Protein AF-A0A959C2B4-F1 (afdb_monomer_lite)

Structure (mmCIF, N/CA/C/O backbone):
data_AF-A0A959C2B4-F1
#
_entry.id   AF-A0A959C2B4-F1
#
loop_
_atom_site.group_PDB
_atom_site.id
_atom_site.type_symbol
_atom_site.label_atom_id
_atom_site.label_alt_id
_atom_site.label_comp_id
_atom_site.label_asym_id
_atom_site.label_entity_id
_atom_site.label_seq_id
_atom_site.pdbx_PDB_ins_code
_atom_site.Cartn_x
_atom_site.Cartn_y
_atom_site.Cartn_z
_atom_site.occupancy
_atom_site.B_iso_or_equiv
_atom_site.auth_seq_id
_atom_site.auth_comp_id
_atom_site.auth_asym_id
_atom_site.auth_atom_id
_atom_site.pdbx_PDB_model_num
ATOM 1 N N . MET A 1 1 ? 24.273 10.908 -7.083 1.00 64.25 1 MET A N 1
ATOM 2 C CA . MET A 1 1 ? 23.594 11.925 -6.246 1.00 64.25 1 MET A CA 1
ATOM 3 C C . MET A 1 1 ? 22.078 11.720 -6.197 1.00 64.25 1 MET A C 1
ATOM 5 O O . MET A 1 1 ? 21.562 11.520 -5.111 1.00 64.25 1 MET A O 1
ATOM 9 N N . ILE A 1 2 ? 21.370 11.665 -7.335 1.00 68.25 2 ILE A N 1
ATOM 10 C CA . ILE A 1 2 ? 19.898 11.487 -7.377 1.00 68.25 2 ILE A CA 1
ATOM 11 C C . ILE A 1 2 ? 19.431 10.158 -6.750 1.00 68.25 2 ILE A C 1
ATOM 13 O O . ILE A 1 2 ? 18.507 10.156 -5.949 1.00 68.25 2 ILE A O 1
ATOM 17 N N . ALA A 1 3 ? 20.100 9.035 -7.034 1.00 60.31 3 ALA A N 1
ATOM 18 C CA . ALA A 1 3 ? 19.747 7.741 -6.433 1.00 60.31 3 ALA A CA 1
ATOM 19 C C . ALA A 1 3 ? 19.866 7.734 -4.896 1.00 60.31 3 ALA A C 1
ATOM 21 O O . ALA A 1 3 ? 19.010 7.184 -4.213 1.00 60.31 3 ALA A O 1
ATOM 22 N N . LEU A 1 4 ? 20.890 8.402 -4.353 1.00 69.88 4 LEU A N 1
ATOM 23 C CA . LEU A 1 4 ? 21.065 8.556 -2.908 1.00 69.88 4 LEU A CA 1
ATOM 24 C C . LEU A 1 4 ? 19.932 9.403 -2.314 1.00 69.88 4 LEU A C 1
ATOM 26 O O . LEU A 1 4 ? 19.379 9.033 -1.291 1.00 69.88 4 LEU A O 1
ATOM 30 N N . LEU A 1 5 ? 19.535 10.485 -2.992 1.00 74.06 5 LEU A N 1
ATOM 31 C CA . LEU A 1 5 ? 18.407 11.325 -2.583 1.00 74.06 5 LEU A CA 1
ATOM 32 C C . LEU A 1 5 ? 17.096 10.526 -2.522 1.00 74.06 5 LEU A C 1
ATOM 34 O O . LEU A 1 5 ? 16.366 10.638 -1.545 1.00 74.06 5 LEU A O 1
ATOM 38 N N . LEU A 1 6 ? 16.816 9.698 -3.535 1.00 68.25 6 LEU A N 1
ATOM 39 C CA . LEU A 1 6 ? 15.606 8.871 -3.586 1.00 68.25 6 LEU A CA 1
ATOM 40 C C . LEU A 1 6 ? 15.586 7.810 -2.484 1.00 68.25 6 LEU A C 1
ATOM 42 O O . LEU A 1 6 ? 14.554 7.620 -1.848 1.00 68.25 6 LEU A O 1
ATOM 46 N N . ILE A 1 7 ? 16.722 7.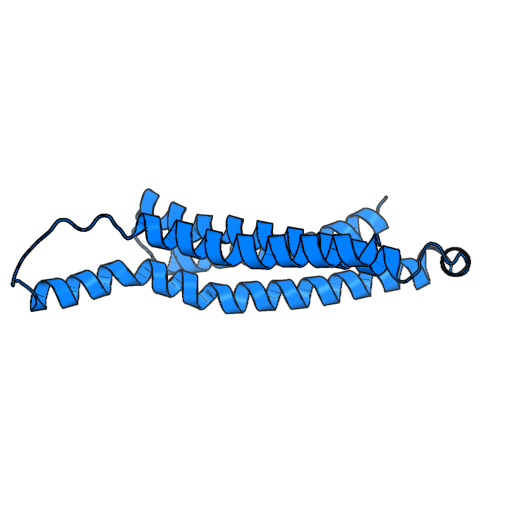159 -2.224 1.00 70.88 7 ILE A N 1
ATOM 47 C CA . ILE A 1 7 ? 16.860 6.198 -1.123 1.00 70.88 7 ILE A CA 1
ATOM 48 C C . ILE A 1 7 ? 16.656 6.902 0.220 1.00 70.88 7 ILE A C 1
ATOM 50 O O . ILE A 1 7 ? 15.891 6.418 1.045 1.00 70.88 7 ILE A O 1
ATOM 54 N N . THR A 1 8 ? 17.267 8.068 0.430 1.00 71.25 8 THR A N 1
ATOM 55 C CA . THR A 1 8 ? 17.088 8.851 1.658 1.00 71.25 8 THR A CA 1
ATOM 56 C C . THR A 1 8 ? 15.640 9.302 1.836 1.00 71.25 8 THR A C 1
ATOM 58 O O . THR A 1 8 ? 15.114 9.215 2.941 1.00 71.25 8 THR A O 1
ATOM 61 N N . LEU A 1 9 ? 14.968 9.728 0.763 1.00 69.88 9 LEU A N 1
ATOM 62 C CA . LEU A 1 9 ? 13.561 10.126 0.801 1.00 69.88 9 LEU A CA 1
ATOM 63 C C . LEU A 1 9 ? 12.659 8.928 1.122 1.00 69.88 9 LEU A C 1
ATOM 65 O O . LEU A 1 9 ? 11.799 9.022 1.988 1.00 69.88 9 LEU A O 1
ATOM 69 N N . ALA A 1 10 ? 12.898 7.786 0.478 1.00 69.12 10 ALA A N 1
ATOM 70 C CA . ALA A 1 10 ? 12.185 6.544 0.743 1.00 69.12 10 ALA A CA 1
ATOM 71 C C . ALA A 1 10 ? 12.394 6.058 2.184 1.00 69.12 10 ALA A C 1
ATOM 73 O O . ALA A 1 10 ? 11.437 5.663 2.843 1.00 69.12 10 ALA A O 1
ATOM 74 N N . LEU A 1 11 ? 13.621 6.136 2.703 1.00 69.25 11 LEU A N 1
ATOM 75 C CA . LEU A 1 11 ? 13.936 5.800 4.090 1.00 69.25 11 LEU A CA 1
ATOM 76 C C . LEU A 1 11 ? 13.298 6.782 5.074 1.00 69.25 11 LEU A C 1
ATOM 78 O O . LEU A 1 11 ? 12.778 6.335 6.085 1.00 69.25 11 LEU A O 1
ATOM 82 N N . LEU A 1 12 ? 13.265 8.085 4.780 1.00 68.44 12 LEU A N 1
ATOM 83 C CA . LEU A 1 12 ? 12.555 9.085 5.589 1.00 68.44 12 LEU A CA 1
ATOM 84 C C . LEU A 1 12 ? 11.047 8.842 5.606 1.00 68.44 12 LEU A C 1
ATOM 86 O O . LEU A 1 12 ? 10.410 8.965 6.645 1.00 68.44 12 LEU A O 1
ATOM 90 N N . VAL A 1 13 ? 10.479 8.469 4.464 1.00 67.19 13 VAL A N 1
ATOM 91 C CA . VAL A 1 13 ? 9.061 8.130 4.324 1.00 67.19 13 VAL A CA 1
ATOM 92 C C . VAL A 1 13 ? 8.750 6.849 5.099 1.00 67.19 13 VAL A C 1
ATOM 94 O O . VAL A 1 13 ? 7.806 6.827 5.878 1.00 67.19 13 VAL A O 1
ATOM 97 N N . LEU A 1 14 ? 9.571 5.804 4.979 1.00 66.69 14 LEU A N 1
ATOM 98 C CA . LEU A 1 14 ? 9.392 4.551 5.718 1.00 66.69 14 LEU A CA 1
ATOM 99 C C . LEU A 1 14 ? 9.607 4.722 7.230 1.00 66.69 14 LEU A C 1
ATOM 101 O O . LEU A 1 14 ? 8.792 4.254 8.026 1.00 66.69 14 LEU A O 1
ATOM 105 N N . ALA A 1 15 ? 10.670 5.422 7.626 1.00 65.19 15 ALA A N 1
ATOM 106 C CA . ALA A 1 15 ? 11.003 5.707 9.019 1.00 65.19 15 ALA A CA 1
ATOM 107 C C . ALA A 1 15 ? 10.101 6.780 9.640 1.00 65.19 15 ALA A C 1
ATOM 109 O O . 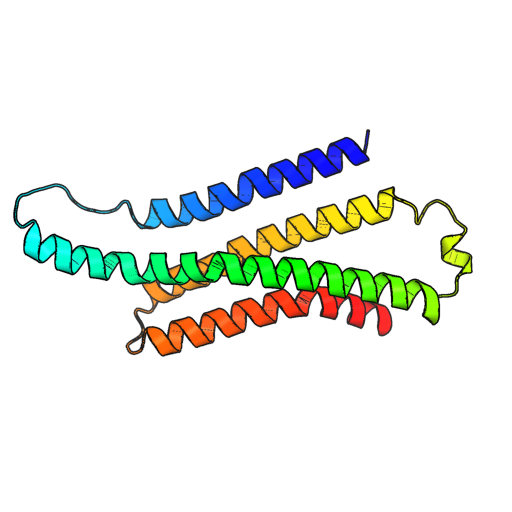ALA A 1 15 ? 10.029 6.871 10.856 1.00 65.19 15 ALA A O 1
ATOM 110 N N . GLY A 1 16 ? 9.413 7.591 8.839 1.00 64.75 16 GLY A N 1
ATOM 111 C CA . GLY A 1 16 ? 8.461 8.590 9.314 1.00 64.75 16 GLY A CA 1
ATOM 112 C C . GLY A 1 16 ? 7.049 8.030 9.413 1.00 64.75 16 GLY A C 1
ATOM 113 O O . GLY A 1 16 ? 6.394 8.192 10.435 1.00 64.75 16 GLY A O 1
ATOM 114 N N . ILE A 1 17 ? 6.579 7.324 8.383 1.00 67.19 17 ILE A N 1
ATOM 115 C CA . ILE A 1 17 ? 5.176 6.910 8.280 1.00 67.19 17 ILE A CA 1
ATOM 116 C C . ILE A 1 17 ? 4.843 5.763 9.227 1.00 67.19 17 ILE A C 1
ATOM 118 O O . ILE A 1 17 ? 3.780 5.799 9.844 1.00 67.19 17 ILE A O 1
ATOM 122 N N . LEU A 1 18 ? 5.720 4.765 9.388 1.00 64.50 18 LEU A N 1
ATOM 123 C CA . LEU A 1 18 ? 5.435 3.666 10.315 1.00 64.50 18 LEU A CA 1
ATOM 124 C C . LEU A 1 18 ? 5.340 4.185 11.763 1.00 64.50 18 LEU A C 1
ATOM 126 O O . LEU A 1 18 ? 4.299 3.971 12.390 1.00 64.50 18 LEU A O 1
ATOM 130 N N . PRO A 1 19 ? 6.329 4.944 12.279 1.00 69.94 19 PRO A N 1
ATOM 131 C CA . PRO A 1 19 ? 6.261 5.499 13.628 1.00 69.94 19 PRO A CA 1
ATOM 132 C C . PRO A 1 19 ? 5.165 6.543 13.788 1.00 69.94 19 PRO A C 1
ATOM 134 O O . PRO A 1 19 ? 4.528 6.561 14.832 1.00 69.94 19 PRO A O 1
ATOM 137 N N . LEU A 1 20 ? 4.883 7.362 12.767 1.00 72.25 20 LEU A N 1
ATOM 138 C CA . LEU A 1 20 ? 3.765 8.307 12.797 1.00 72.25 20 LEU A CA 1
ATOM 139 C C . LEU A 1 20 ? 2.423 7.577 12.865 1.00 72.25 20 LEU A C 1
ATOM 141 O O . LEU A 1 20 ? 1.550 7.977 13.626 1.00 72.25 20 LEU A O 1
ATOM 145 N N . SER A 1 21 ? 2.259 6.489 12.108 1.00 69.81 21 SER A N 1
ATOM 146 C CA . SER A 1 21 ? 1.044 5.679 12.154 1.00 69.81 21 SER A CA 1
ATOM 147 C C . SER A 1 21 ? 0.846 5.079 13.546 1.00 69.81 21 SER A C 1
ATOM 149 O O . SER A 1 21 ? -0.237 5.203 14.101 1.00 69.81 21 SER A O 1
ATOM 151 N N . ILE A 1 22 ? 1.905 4.537 14.153 1.00 70.94 22 ILE A N 1
ATOM 152 C CA . ILE A 1 22 ? 1.874 3.979 15.510 1.00 70.94 22 ILE A CA 1
ATOM 153 C C . ILE A 1 22 ? 1.633 5.084 16.546 1.00 70.94 22 ILE A C 1
ATOM 155 O O . ILE A 1 22 ? 0.825 4.913 17.454 1.00 70.94 22 ILE A O 1
ATOM 159 N N . TYR A 1 23 ? 2.284 6.238 16.395 1.00 78.50 23 TYR A N 1
ATOM 160 C CA . TYR A 1 23 ? 2.117 7.396 17.268 1.00 78.50 23 TYR A CA 1
ATOM 161 C C . TYR A 1 23 ? 0.681 7.923 17.246 1.00 78.50 23 TYR A C 1
ATOM 163 O O . TYR A 1 23 ? 0.116 8.161 18.307 1.00 78.50 23 TYR A O 1
ATOM 171 N N . LEU A 1 24 ? 0.072 8.057 16.063 1.00 71.69 24 LEU A N 1
ATOM 172 C CA . LEU A 1 24 ? -1.323 8.484 15.918 1.00 71.69 24 LEU A CA 1
ATOM 173 C C . LEU A 1 24 ? -2.295 7.499 16.571 1.00 71.69 24 LEU A C 1
ATOM 175 O O . LEU A 1 24 ? -3.289 7.915 17.153 1.00 71.69 24 LEU A O 1
ATOM 179 N N . LEU A 1 25 ? -2.015 6.198 16.505 1.00 70.75 25 LEU A N 1
ATOM 180 C CA . LEU A 1 25 ? -2.847 5.198 17.174 1.00 70.75 25 LEU A CA 1
ATOM 181 C C . LEU A 1 25 ? -2.684 5.278 18.695 1.00 70.75 25 LEU A C 1
ATOM 183 O O . LEU A 1 25 ? -3.670 5.257 19.427 1.00 70.75 25 LEU A O 1
ATOM 187 N N . ARG A 1 26 ? -1.446 5.437 19.170 1.00 73.50 26 ARG A N 1
ATOM 188 C CA . ARG A 1 26 ? -1.134 5.517 20.599 1.00 73.50 26 ARG A CA 1
ATOM 189 C C . ARG A 1 26 ? -1.634 6.812 21.239 1.00 73.50 26 ARG A C 1
ATOM 191 O O . ARG A 1 26 ? -2.068 6.797 22.386 1.00 73.50 26 ARG A O 1
ATOM 198 N N . SER A 1 27 ? -1.623 7.926 20.510 1.00 75.25 27 SER A N 1
ATOM 199 C CA . SER A 1 27 ? -2.167 9.198 20.999 1.00 75.25 27 SER A CA 1
ATOM 200 C C . SER A 1 27 ? -3.688 9.156 21.168 1.00 75.25 27 SER A C 1
ATOM 202 O O . SER A 1 27 ? -4.217 9.847 22.036 1.00 75.25 27 SER A O 1
ATOM 204 N N . MET A 1 28 ? -4.388 8.304 20.412 1.00 67.75 28 MET A N 1
ATOM 205 C CA . MET A 1 28 ? -5.815 8.047 20.622 1.00 67.75 28 MET A CA 1
ATOM 206 C C . MET A 1 28 ? -6.101 7.203 21.876 1.00 67.75 28 MET A C 1
ATOM 208 O O . MET A 1 28 ? -7.201 7.302 22.409 1.00 67.75 28 MET A O 1
ATOM 212 N N . GLN A 1 29 ? -5.133 6.423 22.376 1.00 69.12 29 GLN A N 1
ATOM 213 C CA . GLN A 1 29 ? -5.282 5.624 23.604 1.00 69.12 29 GLN A CA 1
ATOM 214 C C . GLN A 1 29 ? -5.024 6.428 24.893 1.00 69.12 29 GLN A C 1
ATOM 216 O O . GLN A 1 29 ? -5.562 6.095 25.940 1.00 69.12 29 GLN A O 1
ATOM 221 N N . GLY A 1 30 ? -4.229 7.502 24.840 1.00 56.12 30 GLY A N 1
ATOM 222 C CA . GLY A 1 30 ? -3.724 8.226 26.020 1.00 56.12 30 GLY A CA 1
ATOM 223 C C . GLY A 1 30 ? -4.717 9.109 26.796 1.00 56.12 30 GLY A C 1
ATOM 224 O O . GLY A 1 30 ? -4.284 10.070 27.426 1.00 56.12 30 GLY A O 1
ATOM 225 N N . ARG A 1 31 ? -6.026 8.840 26.757 1.00 54.97 31 ARG A N 1
ATOM 226 C CA . ARG A 1 31 ? -7.026 9.516 27.607 1.00 54.97 31 ARG A CA 1
ATOM 227 C C . ARG A 1 31 ? -7.593 8.545 28.645 1.00 54.97 31 ARG A C 1
ATOM 229 O O . ARG A 1 31 ? -8.781 8.246 28.609 1.00 54.97 31 ARG A O 1
ATOM 236 N N . GLU A 1 32 ? -6.769 8.074 29.573 1.00 51.62 32 GLU A N 1
ATOM 237 C CA . GLU A 1 32 ? -7.267 7.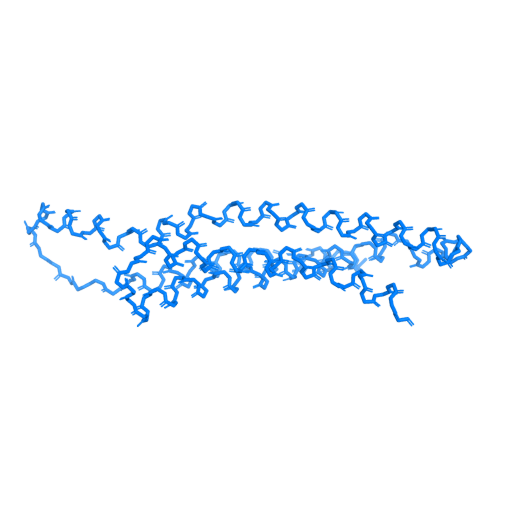413 30.787 1.00 51.62 32 GLU A CA 1
ATOM 238 C C . GLU A 1 32 ? -7.125 8.370 31.984 1.00 51.62 32 GLU A C 1
ATOM 240 O O . GLU A 1 32 ? -6.035 8.907 32.203 1.00 51.62 32 GLU A O 1
ATOM 245 N N . PRO A 1 33 ? -8.212 8.671 32.721 1.00 47.59 33 PRO A N 1
ATOM 246 C CA . PRO A 1 33 ? -8.140 9.464 33.942 1.00 47.59 33 PRO A CA 1
ATOM 247 C C . PRO A 1 33 ? -7.489 8.663 35.085 1.00 47.59 33 PRO A C 1
ATOM 249 O O . PRO A 1 33 ? -7.600 7.448 35.169 1.00 47.59 33 PRO A O 1
ATOM 252 N N . GLU A 1 34 ? -6.789 9.380 35.960 1.00 58.94 34 GLU A N 1
ATOM 253 C CA . GLU A 1 34 ? -5.988 8.880 37.085 1.00 58.94 34 GLU A CA 1
ATOM 254 C C . GLU A 1 34 ? -6.796 8.112 38.173 1.00 58.94 34 GLU A C 1
ATOM 256 O O . GLU A 1 34 ? -7.823 8.622 38.626 1.00 58.94 34 GLU A O 1
ATOM 261 N N . ARG A 1 35 ? -6.194 7.026 38.718 1.00 53.31 35 ARG A N 1
ATOM 262 C CA . ARG A 1 35 ? -6.449 6.317 40.019 1.00 53.31 35 ARG A CA 1
ATOM 263 C C . ARG A 1 35 ? -7.550 5.219 40.047 1.00 53.31 35 ARG A C 1
ATOM 265 O O . ARG A 1 35 ? -8.351 5.164 39.132 1.00 53.31 35 ARG A O 1
ATOM 272 N N . PRO A 1 36 ? -7.787 4.530 41.195 1.00 56.25 36 PRO A N 1
ATOM 273 C CA . PRO A 1 36 ? -6.935 3.627 41.998 1.00 56.25 36 PRO A CA 1
ATOM 274 C C . PRO A 1 36 ? -7.626 2.259 42.303 1.00 56.25 36 PRO A C 1
ATOM 276 O O . PRO A 1 36 ? -8.845 2.193 42.397 1.00 56.25 36 PRO A O 1
ATOM 279 N N . GLU A 1 37 ? -6.847 1.196 42.560 1.00 55.12 37 GLU A N 1
ATOM 280 C CA . GLU A 1 37 ? -7.177 -0.086 43.256 1.00 55.12 37 GLU A CA 1
ATOM 281 C C . GLU A 1 37 ? -8.445 -0.917 42.903 1.00 55.12 37 GLU A C 1
ATOM 283 O O . GLU A 1 37 ? -8.529 -2.064 43.336 1.00 55.12 37 GLU A O 1
ATOM 288 N N . ALA A 1 38 ? -9.364 -0.475 42.034 1.00 56.72 38 ALA A N 1
ATOM 289 C CA . ALA A 1 38 ? -10.454 -1.285 41.443 1.00 56.72 38 ALA A CA 1
ATOM 290 C C . ALA A 1 38 ? -9.956 -2.282 40.359 1.00 56.72 38 ALA A C 1
ATOM 292 O O . ALA A 1 38 ? -10.652 -2.605 39.390 1.00 56.72 38 ALA A O 1
ATOM 293 N N . LEU A 1 39 ? -8.718 -2.751 40.531 1.00 59.00 39 LEU A N 1
ATOM 294 C CA . LEU A 1 39 ? -7.785 -3.178 39.487 1.00 59.00 39 LEU A CA 1
ATOM 295 C C . LEU A 1 39 ? -8.207 -4.452 38.735 1.00 59.00 39 LEU A C 1
ATOM 297 O O . LEU A 1 39 ? -7.810 -4.634 37.589 1.00 59.00 39 LEU A O 1
ATOM 301 N N . ASP A 1 40 ? -9.034 -5.310 39.330 1.00 58.38 40 ASP A N 1
ATOM 302 C CA . ASP A 1 40 ? -9.364 -6.627 38.761 1.00 58.38 40 ASP A CA 1
ATOM 303 C C . ASP A 1 40 ? -10.595 -6.579 37.835 1.00 58.38 40 ASP A C 1
ATOM 305 O O . ASP A 1 40 ? -10.624 -7.196 36.761 1.00 58.38 40 ASP A O 1
ATOM 309 N N . GLU A 1 41 ? -11.598 -5.770 38.192 1.00 58.44 41 GLU A N 1
ATOM 310 C CA . GLU A 1 41 ? -12.711 -5.451 37.291 1.00 58.44 41 GLU A CA 1
ATOM 311 C C . GLU A 1 41 ? -12.255 -4.510 36.173 1.00 58.44 41 GLU A C 1
ATOM 313 O O . GLU A 1 41 ? -12.672 -4.680 35.024 1.00 58.44 41 GLU A O 1
ATOM 318 N N . GLU A 1 42 ? -11.343 -3.576 36.466 1.00 52.97 42 GLU A N 1
ATOM 319 C CA . GLU A 1 42 ? -10.695 -2.753 35.445 1.00 52.97 42 GLU A CA 1
ATOM 320 C C . GLU A 1 42 ? -9.755 -3.555 34.553 1.00 52.97 42 GLU A C 1
ATOM 322 O O . GLU A 1 42 ? -9.791 -3.326 33.359 1.00 52.97 42 GLU A O 1
ATOM 327 N N . MET A 1 43 ? -8.996 -4.547 35.028 1.00 53.12 43 MET A N 1
ATOM 328 C CA . MET A 1 43 ? -8.190 -5.407 34.145 1.00 53.12 43 MET A CA 1
ATOM 329 C C . MET A 1 43 ? -9.060 -6.175 33.151 1.00 53.12 43 MET A C 1
ATOM 331 O O . MET A 1 43 ? -8.702 -6.315 31.981 1.00 53.12 43 MET A O 1
ATOM 335 N N . THR A 1 44 ? -10.229 -6.642 33.590 1.00 56.47 44 THR A N 1
ATOM 336 C CA . THR A 1 44 ? -11.183 -7.339 32.718 1.00 56.47 44 THR A CA 1
ATOM 337 C C . THR A 1 44 ? -11.830 -6.369 31.716 1.00 56.47 44 THR A C 1
ATOM 339 O O . THR A 1 44 ? -12.053 -6.729 30.559 1.00 56.47 44 THR A O 1
ATOM 342 N N . ARG A 1 45 ? -12.054 -5.109 32.115 1.00 50.81 45 ARG A N 1
ATOM 343 C CA . ARG A 1 45 ? -12.626 -4.038 31.279 1.00 50.81 45 ARG A CA 1
ATOM 344 C C . ARG A 1 45 ? -11.590 -3.378 30.346 1.00 50.81 45 ARG A C 1
ATOM 346 O O . ARG A 1 45 ? -11.914 -3.069 29.207 1.00 50.81 45 ARG A O 1
ATOM 353 N N . ALA A 1 46 ? -10.335 -3.259 30.767 1.00 48.19 46 ALA A N 1
ATOM 354 C CA . ALA A 1 46 ? -9.189 -2.740 30.018 1.00 48.19 46 ALA A CA 1
ATOM 355 C C . ALA A 1 46 ? -8.685 -3.749 28.975 1.00 48.19 46 ALA A C 1
ATOM 357 O O . ALA A 1 46 ? -8.216 -3.398 27.893 1.00 48.19 46 ALA A O 1
ATOM 358 N N . LYS A 1 47 ? -8.852 -5.046 29.253 1.00 48.59 47 LYS A N 1
ATOM 359 C CA . LYS A 1 47 ? -8.685 -6.094 28.241 1.00 48.59 47 LYS A CA 1
ATOM 360 C C . LYS A 1 47 ? -9.736 -5.979 27.129 1.00 48.59 47 LYS A C 1
ATOM 362 O O . LYS A 1 47 ? -9.431 -6.283 25.982 1.00 48.59 47 LYS A O 1
ATOM 367 N N . ALA A 1 48 ? -10.936 -5.480 27.441 1.00 50.88 48 ALA A N 1
ATOM 368 C CA . ALA A 1 48 ? -11.968 -5.194 26.444 1.00 50.88 48 ALA A CA 1
ATOM 369 C C . ALA A 1 48 ? -11.718 -3.881 25.667 1.00 50.88 48 ALA A C 1
ATOM 371 O O . ALA A 1 48 ? -12.086 -3.797 24.498 1.00 50.88 48 ALA A O 1
ATOM 372 N N . THR A 1 49 ? -11.050 -2.876 26.251 1.00 53.34 49 THR A N 1
ATOM 373 C CA . THR A 1 49 ? -10.693 -1.625 25.544 1.00 53.34 49 THR A CA 1
ATOM 374 C C . THR A 1 49 ? -9.472 -1.760 24.625 1.00 53.34 49 THR A C 1
ATOM 376 O O . THR A 1 49 ? -9.346 -0.987 23.676 1.00 53.34 49 THR A O 1
ATOM 379 N N . ASN A 1 50 ? -8.610 -2.765 24.830 1.00 56.88 50 ASN A N 1
ATOM 380 C CA . ASN A 1 50 ? -7.479 -3.067 23.937 1.00 56.88 50 ASN A CA 1
ATOM 381 C C . ASN A 1 50 ? -7.844 -3.923 22.708 1.00 56.88 50 ASN A C 1
ATOM 383 O O . ASN A 1 50 ? -7.068 -3.992 21.754 1.00 56.88 50 ASN A O 1
ATOM 387 N N . GLU A 1 51 ? -9.044 -4.503 22.670 1.00 72.75 51 GLU A N 1
ATOM 388 C CA . GLU A 1 51 ? -9.478 -5.413 21.604 1.00 72.75 51 GLU A CA 1
ATOM 389 C C . GLU A 1 51 ? -9.508 -4.782 20.184 1.00 72.75 51 GLU A C 1
ATOM 391 O O . GLU A 1 51 ? -9.053 -5.430 19.235 1.00 72.75 51 GLU A O 1
ATOM 396 N N . PRO A 1 52 ? -9.962 -3.522 19.982 1.00 80.00 52 PRO A N 1
ATOM 397 C CA . PRO A 1 52 ? -9.964 -2.895 18.656 1.00 80.00 52 PRO A CA 1
ATOM 398 C C . PRO A 1 52 ? -8.556 -2.656 18.112 1.00 80.00 52 PRO A C 1
ATOM 400 O O . PRO A 1 52 ? -8.252 -2.997 16.967 1.00 80.00 52 PRO A O 1
ATOM 403 N N . PHE A 1 53 ? -7.681 -2.072 18.933 1.00 82.75 53 PHE A N 1
ATOM 404 C CA . PHE A 1 53 ? -6.318 -1.750 18.525 1.00 82.75 53 PHE A CA 1
ATOM 405 C C . PHE A 1 53 ? -5.533 -3.020 18.188 1.00 82.75 53 PHE A C 1
ATOM 407 O O . PHE A 1 53 ? -4.921 -3.089 17.122 1.00 82.75 53 PHE A O 1
ATOM 414 N N . GLU A 1 54 ? -5.604 -4.039 19.048 1.00 85.00 54 GLU A N 1
ATOM 415 C CA . GLU A 1 54 ? -4.928 -5.320 18.834 1.00 85.00 54 GLU A CA 1
ATOM 416 C C . GLU A 1 54 ? -5.381 -5.997 17.537 1.00 85.00 54 GLU A C 1
ATOM 418 O O . GLU A 1 54 ? -4.547 -6.503 16.782 1.00 85.00 54 GLU A O 1
ATOM 423 N N . TRP A 1 55 ? -6.682 -5.952 17.229 1.00 89.50 55 TRP A N 1
ATOM 424 C CA . TRP A 1 55 ? -7.214 -6.534 15.999 1.00 89.50 55 TRP A CA 1
ATOM 425 C C . TRP A 1 55 ? -6.667 -5.836 14.748 1.00 89.50 55 TRP A C 1
ATOM 427 O O . TRP A 1 55 ? -6.139 -6.489 13.839 1.00 89.50 55 TRP A O 1
ATOM 437 N N . TRP A 1 56 ? -6.746 -4.501 14.700 1.00 89.75 56 TRP A N 1
ATOM 438 C CA . TRP A 1 56 ? -6.245 -3.735 13.557 1.00 89.75 56 TRP A CA 1
ATOM 439 C C . TRP A 1 56 ? -4.725 -3.859 13.420 1.00 89.75 56 TRP A C 1
ATOM 441 O O . TRP A 1 56 ? -4.224 -3.980 12.298 1.00 89.75 56 TRP A O 1
ATOM 451 N N . GLU A 1 57 ? -3.984 -3.900 14.525 1.00 87.50 57 GLU A N 1
ATOM 452 C CA . GLU A 1 57 ? -2.531 -4.055 14.503 1.00 87.50 57 GLU A CA 1
ATOM 453 C C . GLU A 1 57 ? -2.101 -5.450 14.028 1.00 87.50 57 GLU A C 1
ATOM 455 O O . GLU A 1 57 ? -1.223 -5.568 13.167 1.00 87.50 57 GLU A O 1
ATOM 460 N N . ALA A 1 58 ? -2.784 -6.510 14.473 1.00 88.75 58 ALA A N 1
ATOM 461 C CA . ALA A 1 58 ? -2.546 -7.868 13.987 1.00 88.75 58 ALA A CA 1
ATOM 462 C C . ALA A 1 58 ? -2.757 -7.981 12.463 1.00 88.75 58 ALA A C 1
ATOM 464 O O . ALA A 1 58 ? -1.977 -8.635 11.759 1.00 88.75 58 ALA A O 1
ATOM 465 N N . GLY A 1 59 ? -3.771 -7.291 11.928 1.00 90.69 59 GLY A N 1
ATOM 466 C CA . GLY A 1 59 ? -4.055 -7.243 10.491 1.00 90.69 59 GLY A CA 1
ATOM 467 C C . GLY A 1 59 ? -3.020 -6.469 9.660 1.00 90.69 59 GLY A C 1
ATOM 468 O O . GLY A 1 59 ? -2.819 -6.792 8.480 1.00 90.69 59 GLY A O 1
ATOM 469 N N . ARG A 1 60 ? -2.309 -5.499 10.257 1.00 91.62 60 ARG A N 1
ATOM 470 C CA . ARG A 1 60 ? -1.376 -4.587 9.564 1.00 91.62 60 ARG A CA 1
ATOM 471 C C . ARG A 1 60 ? -0.222 -5.328 8.896 1.00 91.62 60 ARG A C 1
ATOM 473 O O . ARG A 1 60 ? 0.153 -5.026 7.763 1.00 91.62 60 ARG A O 1
ATOM 480 N N . ARG A 1 61 ? 0.323 -6.353 9.558 1.00 88.88 61 ARG A N 1
ATOM 481 C CA . ARG A 1 61 ? 1.420 -7.162 9.000 1.00 88.88 61 ARG A CA 1
ATOM 482 C C . ARG A 1 61 ? 0.999 -7.884 7.721 1.00 88.88 61 ARG A C 1
ATOM 484 O O . ARG A 1 61 ? 1.762 -7.919 6.757 1.00 88.88 61 ARG A O 1
ATOM 491 N N . ASN A 1 62 ? -0.204 -8.456 7.706 1.00 93.19 62 ASN A N 1
ATOM 492 C CA . ASN A 1 62 ? -0.737 -9.148 6.532 1.00 93.19 62 ASN A CA 1
ATOM 493 C C . ASN A 1 62 ? -1.100 -8.160 5.419 1.00 93.19 62 ASN A C 1
ATOM 495 O O . ASN A 1 62 ? -0.793 -8.421 4.259 1.00 93.19 62 ASN A O 1
ATOM 499 N N . PHE A 1 63 ? -1.644 -6.996 5.780 1.00 94.06 63 PHE A N 1
ATOM 500 C CA . PHE A 1 63 ? -1.915 -5.906 4.843 1.00 94.06 63 PHE A CA 1
ATOM 501 C C . PHE A 1 63 ? -0.636 -5.454 4.117 1.00 94.06 63 PHE A C 1
ATOM 503 O O . PHE A 1 63 ? -0.586 -5.436 2.888 1.00 94.06 63 PHE A O 1
ATOM 510 N N . ASN A 1 64 ? 0.448 -5.215 4.862 1.00 92.75 64 ASN A N 1
ATOM 511 C CA . ASN A 1 64 ? 1.736 -4.798 4.299 1.00 92.75 64 ASN A CA 1
ATOM 512 C C . ASN A 1 64 ? 2.412 -5.869 3.446 1.00 92.75 64 ASN A C 1
ATOM 514 O O . ASN A 1 64 ? 3.030 -5.546 2.433 1.00 92.75 64 ASN A O 1
ATOM 518 N N . ARG A 1 65 ? 2.274 -7.146 3.818 1.00 94.12 65 ARG A N 1
ATOM 519 C CA . ARG A 1 65 ? 2.722 -8.264 2.976 1.00 94.12 65 ARG A CA 1
ATOM 520 C C . ARG A 1 65 ? 1.956 -8.317 1.660 1.00 94.12 65 ARG A C 1
ATOM 522 O O . ARG A 1 65 ? 2.580 -8.471 0.617 1.00 94.12 65 ARG A O 1
ATOM 529 N N . GLY A 1 66 ? 0.632 -8.166 1.710 1.00 96.19 66 GLY A N 1
ATOM 530 C CA . GLY A 1 66 ? -0.212 -8.120 0.517 1.00 96.19 66 GLY A CA 1
ATOM 531 C C . GLY A 1 66 ? 0.188 -6.982 -0.416 1.00 96.19 66 GLY A C 1
ATOM 532 O O . GLY A 1 66 ? 0.381 -7.217 -1.604 1.00 96.19 66 GLY A O 1
ATOM 533 N N . LEU A 1 67 ? 0.419 -5.785 0.131 1.00 95.00 67 LEU A N 1
ATOM 534 C CA . LEU A 1 67 ? 0.951 -4.654 -0.628 1.00 95.00 67 LEU A CA 1
ATOM 535 C C . LEU A 1 67 ? 2.306 -4.978 -1.257 1.00 95.00 67 LEU A C 1
ATOM 537 O O . LEU A 1 67 ? 2.445 -4.873 -2.466 1.00 95.00 67 LEU A O 1
ATOM 541 N N . ALA A 1 68 ? 3.285 -5.451 -0.485 1.00 94.00 68 ALA A N 1
ATOM 542 C CA . ALA A 1 68 ? 4.602 -5.781 -1.032 1.00 94.00 68 ALA A CA 1
ATOM 543 C C . ALA A 1 68 ? 4.517 -6.772 -2.212 1.00 94.00 68 ALA A C 1
ATOM 545 O O . ALA A 1 68 ? 5.140 -6.551 -3.251 1.00 94.00 68 ALA A O 1
ATOM 546 N N . LEU A 1 69 ? 3.697 -7.822 -2.085 1.00 96.75 69 LEU A N 1
ATOM 547 C CA . LEU A 1 69 ? 3.457 -8.786 -3.163 1.00 96.75 69 LEU A CA 1
ATOM 548 C C . LEU A 1 69 ? 2.749 -8.151 -4.368 1.00 96.75 69 LEU A C 1
ATOM 550 O O . LEU A 1 69 ? 3.130 -8.419 -5.506 1.00 96.75 69 LEU A O 1
ATOM 554 N N . ALA A 1 70 ? 1.760 -7.287 -4.132 1.00 96.56 70 ALA A N 1
ATOM 555 C CA . ALA A 1 70 ? 1.058 -6.555 -5.183 1.00 96.56 70 ALA A CA 1
ATOM 556 C C . ALA A 1 70 ? 2.002 -5.630 -5.962 1.00 96.56 70 ALA A C 1
ATOM 558 O O . ALA A 1 70 ? 1.944 -5.590 -7.186 1.00 96.56 70 ALA A O 1
ATOM 559 N N . GLY A 1 71 ? 2.907 -4.930 -5.275 1.00 95.19 71 GLY A N 1
ATOM 560 C CA . GLY A 1 71 ? 3.922 -4.084 -5.901 1.00 95.19 71 GLY A CA 1
ATOM 561 C C . GLY A 1 71 ? 4.868 -4.862 -6.800 1.00 95.19 71 GLY A C 1
ATOM 562 O O . GLY A 1 71 ? 5.099 -4.463 -7.940 1.00 95.19 71 GLY A O 1
ATOM 563 N N . VAL A 1 72 ? 5.368 -6.003 -6.317 1.00 94.50 72 VAL A N 1
ATOM 564 C CA . VAL A 1 72 ? 6.208 -6.902 -7.122 1.00 94.50 72 VAL A CA 1
ATOM 565 C C . VAL A 1 72 ? 5.438 -7.408 -8.343 1.00 94.50 72 VAL A C 1
ATOM 567 O O . VAL A 1 72 ? 5.941 -7.310 -9.461 1.00 94.50 72 VAL A O 1
ATOM 570 N N . GLY A 1 73 ? 4.207 -7.893 -8.154 1.00 96.56 73 GLY A N 1
ATOM 571 C CA . GLY A 1 73 ? 3.373 -8.406 -9.242 1.00 96.56 73 GLY A CA 1
ATOM 572 C C . GLY A 1 73 ? 3.040 -7.345 -10.293 1.00 96.56 73 GLY A C 1
ATOM 573 O O . GLY A 1 73 ? 3.204 -7.583 -11.488 1.00 96.56 73 GLY A O 1
ATOM 574 N N . ALA A 1 74 ? 2.632 -6.150 -9.866 1.00 95.38 74 ALA A N 1
ATOM 575 C CA . ALA A 1 74 ? 2.343 -5.040 -10.767 1.00 95.38 74 ALA A CA 1
ATOM 576 C C . ALA A 1 74 ? 3.603 -4.551 -11.495 1.00 95.38 74 ALA A C 1
ATOM 578 O O . ALA A 1 74 ? 3.544 -4.278 -12.690 1.00 95.38 74 ALA A O 1
ATOM 579 N N . GLY A 1 75 ? 4.752 -4.506 -10.814 1.00 91.69 75 GLY A N 1
ATOM 580 C CA . GLY A 1 75 ? 6.036 -4.193 -11.437 1.00 91.69 75 GLY A CA 1
ATOM 581 C C . GLY A 1 75 ? 6.398 -5.194 -12.536 1.00 91.69 75 GLY A C 1
ATOM 582 O O . GLY A 1 75 ? 6.729 -4.791 -13.649 1.00 91.69 75 GLY A O 1
ATOM 583 N N . MET A 1 76 ? 6.267 -6.497 -12.265 1.00 92.12 76 MET A N 1
ATOM 584 C CA . MET A 1 76 ? 6.492 -7.544 -13.270 1.00 92.12 76 MET A CA 1
ATOM 585 C C . MET A 1 76 ? 5.568 -7.385 -14.481 1.00 92.12 76 MET A C 1
ATOM 587 O O . MET A 1 76 ? 6.036 -7.466 -15.616 1.00 92.12 76 MET A O 1
ATOM 591 N N . LEU A 1 77 ? 4.279 -7.113 -14.256 1.00 92.50 77 LEU A N 1
ATOM 592 C CA . LEU A 1 77 ? 3.329 -6.874 -15.343 1.00 92.50 77 LEU A CA 1
ATOM 593 C C . LEU A 1 77 ? 3.678 -5.623 -16.144 1.00 92.50 77 LEU A C 1
ATOM 595 O O . LEU A 1 77 ? 3.688 -5.686 -17.366 1.00 92.50 77 LEU A O 1
ATOM 599 N N . TYR A 1 78 ? 4.014 -4.515 -15.483 1.00 88.94 78 TYR A N 1
ATOM 600 C CA . TYR A 1 78 ? 4.434 -3.280 -16.143 1.00 88.94 78 TYR A CA 1
ATOM 601 C C . TYR A 1 78 ? 5.619 -3.524 -17.088 1.00 88.94 78 TYR A C 1
ATOM 603 O O . TYR A 1 78 ? 5.560 -3.174 -18.266 1.00 88.94 78 TYR A O 1
ATOM 611 N N . TYR A 1 79 ? 6.673 -4.186 -16.603 1.00 85.50 79 TYR A N 1
ATOM 612 C CA . TYR A 1 79 ? 7.834 -4.508 -17.434 1.00 85.50 79 TYR A CA 1
ATOM 613 C C . TYR A 1 79 ? 7.508 -5.514 -18.541 1.00 85.50 79 TYR A C 1
ATOM 615 O O . TYR A 1 79 ? 8.014 -5.367 -19.652 1.00 85.50 79 TYR A O 1
ATOM 623 N N . GLY A 1 80 ? 6.642 -6.495 -18.272 1.00 87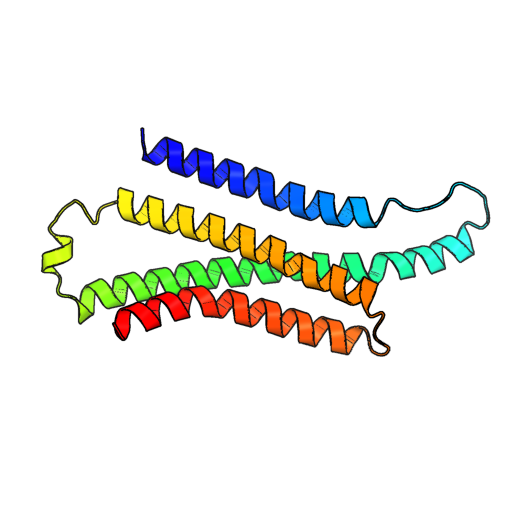.06 80 GLY A N 1
ATOM 624 C CA . GLY A 1 80 ? 6.152 -7.427 -19.286 1.00 87.06 80 GLY A CA 1
ATOM 625 C C . GLY A 1 80 ? 5.401 -6.713 -20.410 1.00 87.06 80 GLY A C 1
ATOM 626 O O . GLY A 1 80 ? 5.702 -6.928 -21.580 1.00 87.06 80 GLY A O 1
ATOM 627 N N . VAL A 1 81 ? 4.482 -5.806 -20.069 1.00 85.56 81 VAL A N 1
ATOM 628 C CA . VAL A 1 81 ? 3.746 -4.982 -21.039 1.00 85.56 81 VAL A CA 1
ATOM 629 C C . VAL A 1 81 ? 4.707 -4.159 -21.888 1.00 85.56 81 VAL A C 1
ATOM 631 O O . VAL A 1 81 ? 4.624 -4.197 -23.114 1.00 85.56 81 VAL A O 1
ATOM 634 N N . LEU A 1 82 ? 5.665 -3.470 -21.266 1.00 80.88 82 LEU A N 1
ATOM 635 C CA . LEU A 1 82 ? 6.660 -2.703 -22.014 1.00 80.88 82 LEU A CA 1
ATOM 636 C C . LEU A 1 82 ? 7.487 -3.585 -22.957 1.00 80.88 82 LEU A C 1
ATOM 638 O O . LEU A 1 82 ? 7.766 -3.179 -24.082 1.00 80.88 82 LEU A O 1
ATOM 642 N N . HIS A 1 83 ? 7.874 -4.782 -22.514 1.00 80.25 83 HIS A N 1
ATOM 643 C CA . HIS A 1 83 ? 8.688 -5.692 -23.313 1.00 80.25 83 HIS A CA 1
ATOM 644 C C . HIS A 1 83 ? 7.926 -6.265 -24.518 1.00 80.25 83 HIS A C 1
ATOM 646 O O . HIS A 1 83 ? 8.458 -6.274 -25.626 1.00 80.25 83 HIS A O 1
ATOM 652 N N . PHE A 1 84 ? 6.691 -6.732 -24.313 1.00 81.56 84 PHE A N 1
ATOM 653 C CA . PHE A 1 84 ? 5.935 -7.465 -25.335 1.00 81.56 84 PHE A CA 1
ATOM 654 C C . PHE A 1 84 ? 5.033 -6.585 -26.206 1.00 81.56 84 PHE A C 1
ATOM 656 O O . PHE A 1 84 ? 4.820 -6.915 -27.369 1.00 81.56 84 PHE A O 1
ATOM 663 N N . VAL A 1 85 ? 4.491 -5.488 -25.667 1.00 76.69 85 VAL A N 1
ATOM 664 C CA . VAL A 1 85 ? 3.477 -4.662 -26.351 1.00 76.69 85 VAL A CA 1
ATOM 665 C C . VAL A 1 85 ? 4.095 -3.410 -26.972 1.00 76.69 85 VAL A C 1
ATOM 667 O O . VAL A 1 85 ? 3.765 -3.054 -28.099 1.00 76.69 85 VAL A O 1
ATOM 670 N N . VAL A 1 86 ? 5.015 -2.749 -26.263 1.00 69.19 86 VAL A N 1
ATOM 671 C CA . VAL A 1 86 ? 5.513 -1.407 -26.635 1.00 69.19 86 VAL A CA 1
ATOM 672 C C . VAL A 1 86 ? 6.761 -1.447 -27.542 1.00 69.19 86 VAL A C 1
ATOM 674 O O . VAL A 1 86 ? 7.201 -0.412 -28.031 1.00 69.19 86 VAL A O 1
ATOM 677 N N . ASN A 1 87 ? 7.251 -2.642 -27.898 1.00 67.88 87 ASN A N 1
ATOM 678 C CA . ASN A 1 87 ? 8.419 -2.898 -28.755 1.00 67.88 87 ASN A CA 1
ATOM 679 C C . ASN A 1 87 ? 9.782 -2.631 -28.065 1.00 67.88 87 ASN A C 1
ATOM 681 O O . ASN A 1 87 ? 10.017 -1.604 -27.428 1.00 67.88 87 ASN A O 1
ATOM 685 N N . ALA A 1 88 ? 10.727 -3.565 -28.228 1.00 56.31 88 ALA A N 1
ATOM 686 C CA . ALA A 1 88 ? 12.003 -3.613 -27.499 1.00 56.31 88 ALA A CA 1
ATOM 687 C C . ALA A 1 88 ? 12.969 -2.444 -27.797 1.00 56.31 88 ALA A C 1
ATOM 689 O O . ALA A 1 88 ? 13.908 -2.207 -27.038 1.00 56.31 88 ALA A O 1
ATOM 690 N N . ASN A 1 89 ? 12.729 -1.676 -28.865 1.00 54.72 89 ASN A N 1
ATOM 691 C CA . ASN A 1 89 ? 13.588 -0.555 -29.264 1.00 54.72 89 ASN A CA 1
ATOM 692 C C . ASN A 1 89 ? 13.518 0.652 -28.307 1.00 54.72 89 ASN A C 1
ATOM 694 O O . ASN A 1 89 ? 14.412 1.491 -28.328 1.00 54.72 89 ASN A O 1
ATOM 698 N N . CYS A 1 90 ? 12.514 0.736 -27.423 1.00 54.47 90 CYS A N 1
ATOM 699 C CA . CYS A 1 90 ? 12.501 1.732 -26.343 1.00 54.47 90 CYS A CA 1
ATOM 700 C C . CYS A 1 90 ? 13.444 1.372 -25.178 1.00 54.47 90 CYS A C 1
ATOM 702 O O . CYS A 1 90 ? 13.850 2.261 -24.432 1.00 54.47 90 CYS A O 1
ATOM 704 N N . PHE A 1 91 ? 13.825 0.096 -25.026 1.00 54.12 91 PHE A N 1
ATOM 705 C CA . PHE A 1 91 ? 14.744 -0.360 -23.974 1.00 54.12 91 PHE A CA 1
ATOM 706 C C . PHE A 1 91 ? 16.224 -0.168 -24.325 1.00 54.12 91 PHE A C 1
ATOM 708 O O . PHE A 1 91 ? 17.058 -0.178 -23.420 1.00 54.12 91 PHE A O 1
ATOM 715 N N . SER A 1 92 ? 16.575 0.008 -25.607 1.00 53.41 92 SER A N 1
ATOM 716 C CA . SER A 1 92 ? 17.973 0.234 -26.007 1.00 53.41 92 SER A CA 1
ATOM 717 C C . SER A 1 92 ? 18.484 1.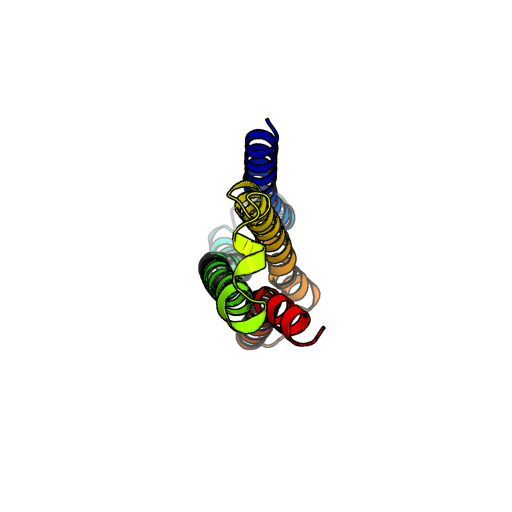621 -25.618 1.00 53.41 92 SER A C 1
ATOM 719 O O . SER A 1 92 ? 19.692 1.855 -25.613 1.00 53.41 92 SER A O 1
ATOM 721 N N . ASP A 1 93 ? 17.579 2.542 -25.288 1.00 55.97 93 ASP A N 1
ATOM 722 C CA . ASP A 1 93 ? 17.925 3.865 -24.801 1.00 55.97 93 ASP A CA 1
ATOM 723 C C . ASP A 1 93 ? 18.158 3.772 -23.284 1.00 55.97 93 ASP A C 1
ATOM 725 O O . ASP A 1 93 ? 17.232 3.597 -22.490 1.00 55.97 93 ASP A O 1
ATOM 729 N N . SER A 1 94 ? 19.420 3.885 -22.864 1.00 51.47 94 SER A N 1
ATOM 730 C CA . SER A 1 94 ? 19.918 3.725 -21.480 1.00 51.47 94 SER A CA 1
ATOM 731 C C . SER A 1 94 ? 19.225 4.600 -20.414 1.00 51.47 94 SER A C 1
ATOM 733 O O . SER A 1 94 ? 19.466 4.451 -19.213 1.00 51.47 94 SER A O 1
ATOM 735 N N . ARG A 1 95 ? 18.323 5.491 -20.844 1.00 51.62 95 ARG A N 1
ATOM 736 C CA . ARG A 1 95 ? 17.405 6.299 -20.031 1.00 51.62 95 ARG A CA 1
ATOM 737 C C . ARG A 1 95 ? 16.297 5.476 -19.362 1.00 51.62 95 ARG A C 1
ATOM 739 O O . ARG A 1 95 ? 15.848 5.859 -18.284 1.00 51.62 95 ARG A O 1
ATOM 746 N N . PHE A 1 96 ? 15.927 4.311 -19.901 1.00 58.06 96 PHE A N 1
ATOM 747 C CA . PHE A 1 96 ? 15.082 3.314 -19.215 1.00 58.06 96 PHE A CA 1
ATOM 748 C C . PHE A 1 96 ? 15.896 2.406 -18.262 1.00 58.06 96 PHE A C 1
ATOM 750 O O . PHE A 1 96 ? 15.574 1.243 -18.043 1.00 58.06 96 PHE A O 1
ATOM 757 N N . GLY A 1 97 ? 16.996 2.930 -17.711 1.00 69.50 97 GLY A N 1
ATOM 758 C CA . GLY A 1 97 ? 17.923 2.207 -16.843 1.00 69.50 97 GLY A CA 1
ATOM 759 C C . GLY A 1 97 ? 17.537 2.186 -15.358 1.00 69.50 97 GLY A C 1
ATOM 760 O O . GLY A 1 97 ? 16.442 2.575 -14.950 1.00 69.50 97 GLY A O 1
ATOM 761 N N . TRP A 1 98 ? 18.504 1.777 -14.527 1.00 71.50 98 TRP A N 1
ATOM 762 C CA . TRP A 1 98 ? 18.407 1.627 -13.063 1.00 71.50 98 TRP A CA 1
ATOM 763 C C . TRP A 1 98 ? 17.805 2.841 -12.329 1.00 71.50 98 TRP A C 1
ATOM 765 O O . TRP A 1 98 ? 17.194 2.693 -11.273 1.00 71.50 98 TRP A O 1
ATOM 775 N N . LEU A 1 99 ? 17.940 4.048 -12.893 1.00 76.81 99 LEU A N 1
ATOM 776 C CA . LEU A 1 99 ? 17.361 5.270 -12.334 1.00 76.81 99 LEU A CA 1
ATOM 777 C C . LEU A 1 99 ? 15.824 5.261 -12.362 1.00 76.81 99 LEU A C 1
ATOM 779 O O . LEU A 1 99 ? 15.199 5.614 -11.364 1.00 76.81 99 LEU A O 1
ATOM 783 N N . SER A 1 100 ? 15.224 4.825 -13.471 1.00 78.38 100 SER A N 1
ATOM 784 C CA . SER A 1 100 ? 13.767 4.741 -13.632 1.00 78.38 100 SER A CA 1
ATOM 785 C C . SER A 1 100 ? 13.180 3.659 -12.728 1.00 78.38 100 SER A C 1
ATOM 787 O O . SER A 1 100 ? 12.177 3.900 -12.060 1.00 78.38 100 SER A O 1
ATOM 789 N N . PHE A 1 101 ? 13.863 2.515 -12.610 1.00 82.25 101 PHE A N 1
ATOM 790 C CA . PHE A 1 101 ? 13.526 1.486 -11.621 1.00 82.25 101 PHE A CA 1
ATOM 791 C C . PHE A 1 101 ? 13.586 2.037 -10.188 1.00 82.25 101 PHE A C 1
ATOM 793 O O . PHE A 1 101 ? 12.645 1.870 -9.417 1.00 82.25 101 PHE A O 1
ATOM 800 N N . GLY A 1 102 ? 14.656 2.761 -9.839 1.00 83.00 102 GLY A N 1
ATOM 801 C CA . GLY A 1 102 ? 14.802 3.382 -8.522 1.00 83.00 102 GLY A CA 1
ATOM 802 C C . GLY A 1 102 ? 13.699 4.398 -8.208 1.00 83.00 102 GLY A C 1
ATOM 803 O O . GLY A 1 102 ? 13.183 4.415 -7.092 1.00 83.00 102 GLY A O 1
ATOM 804 N N . PHE A 1 103 ? 13.295 5.210 -9.188 1.00 81.88 103 PHE A N 1
ATOM 805 C CA . PHE A 1 103 ? 12.188 6.154 -9.028 1.00 81.88 103 PHE A CA 1
ATOM 806 C C . PHE A 1 103 ? 10.845 5.441 -8.842 1.00 81.88 103 PHE A C 1
ATOM 808 O O . PHE A 1 103 ? 10.092 5.793 -7.938 1.00 81.88 103 PHE A O 1
ATOM 815 N N . GLN A 1 104 ? 10.561 4.409 -9.640 1.00 85.44 104 GLN A N 1
ATOM 816 C CA . GLN A 1 104 ? 9.342 3.606 -9.506 1.00 85.44 104 GLN A CA 1
ATOM 817 C C . GLN A 1 104 ? 9.280 2.891 -8.156 1.00 85.44 104 GLN A C 1
ATOM 819 O O . GLN A 1 104 ? 8.243 2.909 -7.496 1.00 85.44 104 GLN A O 1
ATOM 824 N N . PHE A 1 105 ? 10.401 2.329 -7.707 1.00 86.88 105 PHE A N 1
ATOM 825 C CA . PHE A 1 105 ? 10.510 1.716 -6.391 1.00 86.88 105 PHE A CA 1
ATOM 826 C C . PHE A 1 105 ? 10.250 2.734 -5.272 1.00 86.88 105 PHE A C 1
ATOM 828 O O . PHE A 1 105 ? 9.437 2.482 -4.385 1.00 86.88 105 PHE A O 1
ATOM 835 N N . ALA A 1 106 ? 10.870 3.917 -5.336 1.00 84.31 106 ALA A N 1
ATOM 836 C CA . ALA A 1 106 ? 10.643 4.981 -4.358 1.00 84.31 106 ALA A CA 1
ATOM 837 C C . ALA A 1 106 ? 9.181 5.462 -4.352 1.00 84.31 106 ALA A C 1
ATOM 839 O O . ALA A 1 106 ? 8.580 5.593 -3.285 1.00 84.31 106 ALA A O 1
ATOM 840 N N . ALA A 1 107 ? 8.583 5.666 -5.529 1.00 85.44 107 ALA A N 1
ATOM 841 C CA . ALA A 1 107 ? 7.173 6.021 -5.665 1.00 85.44 107 ALA A CA 1
ATOM 842 C C . ALA A 1 107 ? 6.258 4.942 -5.062 1.00 85.44 107 ALA A C 1
ATOM 844 O O . ALA A 1 107 ? 5.292 5.262 -4.368 1.00 85.44 107 ALA A O 1
ATOM 845 N N . TYR A 1 108 ? 6.598 3.665 -5.251 1.00 90.31 108 TYR A N 1
ATOM 846 C CA . TYR A 1 108 ? 5.852 2.558 -4.668 1.00 90.31 108 TYR A CA 1
ATOM 847 C C . TYR A 1 108 ? 5.937 2.524 -3.135 1.00 90.31 108 TYR A C 1
ATOM 849 O O . TYR A 1 108 ? 4.945 2.252 -2.461 1.00 90.31 108 TYR A O 1
ATOM 857 N N . LEU A 1 109 ? 7.091 2.861 -2.555 1.00 88.44 109 LEU A N 1
ATOM 858 C CA . LEU A 1 109 ? 7.229 2.975 -1.100 1.00 88.44 109 LEU A CA 1
ATOM 859 C C . LEU A 1 109 ? 6.397 4.127 -0.526 1.00 88.44 109 LEU A C 1
ATOM 861 O O . LEU A 1 109 ? 5.763 3.959 0.516 1.00 88.44 109 LEU A O 1
ATOM 865 N N . VAL A 1 110 ? 6.340 5.270 -1.219 1.00 86.00 110 VAL A N 1
ATOM 866 C CA . VAL A 1 110 ? 5.430 6.371 -0.856 1.00 86.00 110 VAL A CA 1
ATOM 867 C C . VAL A 1 110 ? 3.982 5.891 -0.889 1.00 86.00 110 VAL A C 1
ATOM 869 O O . VAL A 1 110 ? 3.240 6.110 0.068 1.00 86.00 110 VAL A O 1
ATOM 872 N N . TYR A 1 111 ? 3.599 5.176 -1.946 1.00 90.50 111 TYR A N 1
ATOM 873 C CA . TYR A 1 111 ? 2.278 4.573 -2.067 1.00 90.50 111 TYR A CA 1
ATOM 874 C C . TYR A 1 111 ? 1.958 3.612 -0.903 1.00 90.50 111 TYR A C 1
ATOM 876 O O . TYR A 1 111 ? 0.904 3.742 -0.279 1.00 90.50 111 TYR A O 1
ATOM 884 N N . MET A 1 112 ? 2.876 2.707 -0.540 1.00 90.56 112 MET A N 1
ATOM 885 C CA . MET A 1 112 ? 2.712 1.831 0.629 1.00 90.56 112 MET A CA 1
ATOM 886 C C . MET A 1 112 ? 2.533 2.628 1.924 1.00 90.56 112 MET A C 1
ATOM 888 O O . MET A 1 112 ? 1.728 2.251 2.777 1.00 90.56 112 MET A O 1
ATOM 892 N N . GLY A 1 113 ? 3.270 3.728 2.078 1.00 86.38 113 GLY A N 1
ATOM 893 C CA . GLY A 1 113 ? 3.129 4.634 3.209 1.00 86.38 113 GLY A CA 1
ATOM 894 C C . GLY A 1 113 ? 1.727 5.238 3.293 1.00 86.38 113 GLY A C 1
ATOM 895 O O . GLY A 1 113 ? 1.075 5.146 4.332 1.00 86.38 113 GLY A O 1
ATOM 896 N N . VAL A 1 114 ? 1.223 5.782 2.184 1.00 87.44 114 VAL A N 1
ATOM 897 C CA . VAL A 1 114 ? -0.149 6.306 2.104 1.00 87.44 114 VAL A CA 1
ATOM 898 C C . VAL A 1 114 ? -1.167 5.214 2.434 1.00 87.44 114 VAL A C 1
ATOM 900 O O . VAL A 1 114 ? -2.037 5.440 3.268 1.00 87.44 114 VAL A O 1
ATOM 903 N N . ALA A 1 115 ? -1.020 4.011 1.875 1.00 91.31 115 ALA A N 1
ATOM 904 C CA . ALA A 1 115 ? -1.917 2.892 2.160 1.00 91.31 115 ALA A CA 1
ATOM 905 C C . ALA A 1 115 ? -1.922 2.501 3.652 1.00 91.31 115 ALA A C 1
ATOM 907 O O . ALA A 1 115 ? -2.984 2.227 4.211 1.00 91.31 115 ALA A O 1
ATOM 908 N N . ASN A 1 116 ? -0.766 2.536 4.327 1.00 89.75 116 ASN A N 1
ATOM 909 C CA . ASN A 1 116 ? -0.675 2.319 5.777 1.00 89.75 116 ASN A CA 1
ATOM 910 C C . ASN A 1 116 ? -1.383 3.414 6.585 1.00 89.75 116 ASN A C 1
ATOM 912 O O . ASN A 1 116 ? -2.002 3.123 7.606 1.00 89.75 116 ASN A O 1
ATOM 916 N N . LEU A 1 117 ? -1.308 4.671 6.146 1.00 86.00 117 LEU A N 1
ATOM 917 C CA . LEU A 1 117 ? -2.044 5.760 6.790 1.00 86.00 117 LEU A CA 1
ATOM 918 C C . LEU A 1 117 ? -3.553 5.587 6.598 1.00 86.00 117 LEU A C 1
ATOM 920 O O . LEU A 1 117 ? -4.308 5.709 7.561 1.00 86.00 117 LEU A O 1
ATOM 924 N N . THR A 1 118 ? -3.990 5.236 5.387 1.00 88.94 118 THR A N 1
ATOM 925 C CA . THR A 1 118 ? -5.395 4.936 5.085 1.00 88.94 118 THR A CA 1
ATOM 926 C C . THR A 1 118 ? -5.906 3.748 5.898 1.00 88.94 118 THR A C 1
ATOM 928 O O . THR A 1 118 ? -7.049 3.765 6.342 1.00 88.94 118 THR A O 1
ATOM 931 N N . TYR A 1 119 ? -5.068 2.748 6.177 1.00 89.81 119 TYR A N 1
ATOM 932 C CA . TYR A 1 119 ? -5.437 1.611 7.021 1.00 89.81 119 TYR A CA 1
ATOM 933 C C . TYR A 1 119 ? -5.895 2.032 8.432 1.00 89.81 119 TYR A C 1
ATOM 935 O O . TYR A 1 119 ? -6.821 1.439 8.983 1.00 89.81 119 TYR A O 1
ATOM 943 N N . ASN A 1 120 ? -5.337 3.115 8.991 1.00 87.38 120 ASN A N 1
ATOM 944 C CA . ASN A 1 120 ? -5.753 3.638 10.301 1.00 87.38 120 ASN A CA 1
ATOM 945 C C . ASN A 1 120 ? -7.206 4.147 10.324 1.00 87.38 120 ASN A C 1
ATOM 947 O O . ASN A 1 120 ? -7.795 4.249 11.401 1.00 87.38 120 ASN A O 1
ATOM 951 N N . ILE A 1 121 ? -7.810 4.430 9.162 1.00 88.69 121 ILE A N 1
ATOM 952 C CA . ILE A 1 121 ? -9.231 4.791 9.057 1.00 88.69 121 ILE A CA 1
ATOM 953 C C . ILE A 1 121 ? -10.115 3.673 9.623 1.00 88.69 121 ILE A C 1
ATOM 955 O O . ILE A 1 121 ? -11.169 3.972 10.176 1.00 88.69 121 ILE A O 1
ATOM 959 N N . GLY A 1 122 ? -9.671 2.411 9.554 1.00 88.75 122 GLY A N 1
ATOM 960 C CA . GLY A 1 122 ? -10.354 1.272 10.168 1.00 88.75 122 GLY A CA 1
ATOM 961 C C . GLY A 1 122 ? -10.649 1.488 11.650 1.00 88.75 122 GLY A C 1
ATOM 962 O O . GLY A 1 122 ? -11.810 1.480 12.061 1.00 88.75 122 GLY A O 1
ATOM 963 N N . LEU A 1 123 ? -9.600 1.779 12.423 1.00 88.00 123 LEU A N 1
ATOM 964 C CA . LEU A 1 123 ? -9.712 2.037 13.858 1.00 88.00 123 LEU A CA 1
ATOM 965 C C . LEU A 1 123 ? -10.520 3.311 14.149 1.00 88.00 123 LEU A C 1
ATOM 967 O O . LEU A 1 123 ? -11.355 3.322 15.049 1.00 88.00 123 LEU A O 1
ATOM 971 N N . ILE A 1 124 ? -10.306 4.379 13.372 1.00 87.12 124 ILE A N 1
ATOM 972 C CA . ILE A 1 124 ? -11.040 5.643 13.545 1.00 87.12 124 ILE A CA 1
ATOM 973 C C . ILE A 1 124 ? -12.543 5.425 13.329 1.00 87.12 124 ILE A C 1
ATOM 975 O O . ILE A 1 124 ? -13.355 5.871 14.137 1.00 87.12 124 ILE A O 1
ATOM 979 N N . LEU A 1 125 ? -12.927 4.728 12.258 1.00 88.50 125 LEU A N 1
ATOM 980 C CA . LEU A 1 125 ? -14.330 4.460 11.949 1.00 88.50 125 LEU A CA 1
ATOM 981 C C . LEU A 1 125 ? -14.986 3.564 12.993 1.00 88.50 125 LEU A C 1
ATOM 983 O O . LEU A 1 125 ? -16.148 3.791 13.321 1.00 88.50 125 LEU A O 1
ATOM 987 N N . GLU A 1 126 ? -14.265 2.572 13.510 1.00 88.56 126 GLU A N 1
ATOM 988 C CA . GLU A 1 126 ? -14.768 1.720 14.584 1.00 88.56 126 GLU A CA 1
ATOM 989 C C . GLU A 1 126 ? -15.061 2.533 15.851 1.00 88.56 126 GLU A C 1
ATOM 991 O O . GLU A 1 126 ? -16.170 2.456 16.380 1.00 88.56 126 GLU A O 1
ATOM 996 N N . ASN A 1 127 ? -14.120 3.388 16.265 1.00 85.50 127 ASN A N 1
ATOM 997 C CA . ASN A 1 127 ? -14.271 4.250 17.439 1.00 85.50 127 ASN A CA 1
ATOM 998 C C . ASN A 1 127 ? -15.421 5.257 17.295 1.00 85.50 127 ASN A C 1
ATOM 1000 O O . ASN A 1 127 ? -16.113 5.546 18.269 1.00 85.50 127 ASN A O 1
ATOM 1004 N N . VAL A 1 128 ? -15.631 5.797 16.088 1.00 86.25 128 VAL A N 1
ATOM 1005 C CA . VAL A 1 128 ? -16.679 6.795 15.822 1.00 86.25 128 VAL A CA 1
ATOM 1006 C C . VAL A 1 128 ? -18.061 6.157 15.679 1.00 86.25 128 VAL A C 1
ATOM 1008 O O . VAL A 1 128 ? -19.036 6.716 16.175 1.00 86.25 128 VAL A O 1
ATOM 1011 N N . ARG A 1 129 ? -18.181 5.022 14.977 1.00 88.06 129 ARG A N 1
ATOM 1012 C CA . ARG A 1 129 ? -19.491 4.405 14.702 1.00 88.06 129 ARG A CA 1
ATOM 1013 C C . ARG A 1 129 ? -19.976 3.446 15.778 1.00 88.06 129 ARG A C 1
ATOM 1015 O O . ARG A 1 129 ? -21.179 3.218 15.808 1.00 88.06 129 ARG A O 1
ATOM 1022 N N . GLN A 1 130 ? -19.080 2.862 16.575 1.00 85.00 130 GLN A N 1
ATOM 1023 C CA . GLN A 1 130 ? -19.406 1.848 17.588 1.00 85.00 130 GLN A CA 1
ATOM 1024 C C . GLN A 1 130 ? -20.413 0.793 17.077 1.00 85.00 130 GLN A C 1
ATOM 1026 O O . GLN A 1 130 ? -21.535 0.697 17.575 1.00 85.00 130 GLN A O 1
ATOM 1031 N N . PRO A 1 131 ? -20.070 0.041 16.015 1.00 85.06 131 PRO A N 1
ATOM 1032 C CA . PRO A 1 131 ? -21.033 -0.822 15.346 1.00 85.06 131 PRO A CA 1
ATOM 1033 C C . PRO A 1 131 ? -21.473 -1.987 16.242 1.00 85.06 131 PRO A C 1
ATOM 1035 O O . PRO A 1 131 ? -20.643 -2.652 16.852 1.00 85.06 131 PRO A O 1
ATOM 1038 N N . GLU A 1 132 ? -22.772 -2.304 16.226 1.00 83.69 132 GLU A N 1
ATOM 1039 C CA . GLU A 1 132 ? -23.370 -3.387 17.032 1.00 83.69 132 GLU A CA 1
ATOM 1040 C C . GLU A 1 132 ? -22.726 -4.765 16.791 1.00 83.69 132 GLU A C 1
ATOM 1042 O O . GLU A 1 132 ? -22.693 -5.612 17.679 1.00 83.69 132 GLU A O 1
ATOM 1047 N N . LYS A 1 133 ? -22.214 -5.006 15.575 1.00 89.38 133 LYS A N 1
ATOM 1048 C CA . LYS A 1 133 ? -21.557 -6.259 15.166 1.00 89.38 133 LYS A CA 1
ATOM 1049 C C . LYS A 1 133 ? -20.099 -6.001 14.776 1.00 89.38 133 LYS A C 1
ATOM 1051 O O . LYS A 1 133 ? -19.779 -5.936 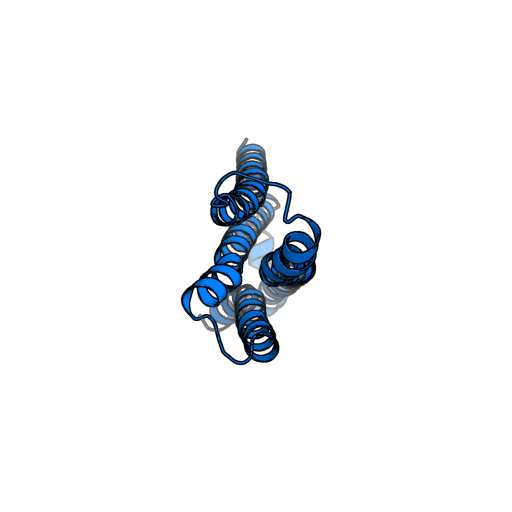13.586 1.00 89.38 133 LYS A O 1
ATOM 1056 N N . LEU A 1 134 ? -19.231 -5.855 15.781 1.00 88.62 134 LEU A N 1
ATOM 1057 C CA . LEU A 1 134 ? -17.812 -5.491 15.627 1.00 88.62 134 LEU A CA 1
ATOM 1058 C C . LEU A 1 134 ? -17.053 -6.405 14.655 1.00 88.62 134 LEU A C 1
ATOM 1060 O O . LEU A 1 134 ? -16.416 -5.916 13.727 1.00 88.62 134 LEU A O 1
ATOM 1064 N N . GLU A 1 135 ? -17.162 -7.724 14.808 1.00 89.75 135 GLU A N 1
ATOM 1065 C CA . GLU A 1 135 ? -16.412 -8.686 13.988 1.00 89.75 135 GLU A CA 1
ATOM 1066 C C . GLU A 1 135 ? -16.756 -8.576 12.493 1.00 89.75 135 GLU A C 1
ATOM 1068 O O . GLU A 1 135 ? -15.873 -8.450 11.641 1.00 89.75 135 GLU A O 1
ATOM 1073 N N . VAL A 1 136 ? -18.054 -8.535 12.167 1.00 91.44 136 VAL A N 1
ATOM 1074 C CA . VAL A 1 136 ? -18.534 -8.401 10.782 1.00 91.44 136 VAL A CA 1
ATOM 1075 C C . VAL A 1 136 ? -18.099 -7.064 10.182 1.00 91.44 136 VAL A C 1
ATOM 1077 O O . VAL A 1 136 ? -17.726 -7.001 9.008 1.00 91.44 136 VAL A O 1
ATOM 1080 N N . PHE A 1 137 ? -18.138 -5.995 10.979 1.00 92.69 137 PHE A N 1
ATOM 1081 C CA . PHE A 1 137 ? -17.686 -4.674 10.559 1.00 92.69 137 PHE A CA 1
ATOM 1082 C C . PHE A 1 137 ? -16.183 -4.657 10.256 1.00 92.69 137 PHE A C 1
ATOM 1084 O O . PHE A 1 137 ? -15.799 -4.263 9.152 1.00 92.69 137 PHE A O 1
ATOM 1091 N N . ARG A 1 138 ? -15.354 -5.132 11.196 1.00 93.12 138 ARG A N 1
ATOM 1092 C CA . ARG A 1 138 ? -13.890 -5.202 11.082 1.00 93.12 138 ARG A CA 1
ATOM 1093 C C . ARG A 1 138 ? -13.469 -5.996 9.847 1.00 93.12 138 ARG A C 1
ATOM 1095 O O . ARG A 1 138 ? -12.733 -5.477 9.011 1.00 93.12 138 ARG A O 1
ATOM 1102 N N . LEU A 1 139 ? -14.010 -7.204 9.662 1.00 94.62 139 LEU A N 1
ATOM 1103 C CA . LEU A 1 139 ? -13.710 -8.059 8.505 1.00 94.62 139 LEU A CA 1
ATOM 1104 C C . LEU A 1 139 ? -14.080 -7.396 7.176 1.00 94.62 139 LEU A C 1
ATOM 1106 O O . LEU A 1 139 ? -13.282 -7.394 6.236 1.00 94.62 139 LEU A O 1
ATOM 1110 N N . ARG A 1 140 ? -15.280 -6.809 7.090 1.00 95.25 140 ARG A N 1
ATOM 1111 C CA . ARG A 1 140 ? -15.745 -6.148 5.866 1.00 95.25 140 ARG A CA 1
ATOM 1112 C C . ARG A 1 140 ? -14.867 -4.946 5.537 1.00 95.25 140 ARG A C 1
ATOM 1114 O O . ARG A 1 140 ? -14.403 -4.831 4.407 1.00 95.25 140 ARG A O 1
ATOM 1121 N N . LEU A 1 141 ? -14.631 -4.067 6.507 1.00 95.12 141 LEU A N 1
ATOM 1122 C CA . LEU A 1 141 ? -13.849 -2.854 6.298 1.00 95.12 141 LEU A CA 1
ATOM 1123 C C . LEU A 1 141 ? -12.385 -3.170 5.975 1.00 95.12 141 LEU A C 1
ATOM 1125 O O . LEU A 1 141 ? -11.839 -2.597 5.035 1.00 95.12 141 LEU A O 1
ATOM 1129 N N . TYR A 1 142 ? -11.779 -4.127 6.682 1.00 94.94 142 TYR A N 1
ATOM 1130 C CA . TYR A 1 142 ? -10.442 -4.627 6.366 1.00 94.94 142 TYR A CA 1
ATOM 1131 C C . TYR A 1 142 ? -10.368 -5.154 4.936 1.00 94.94 142 TYR A C 1
ATOM 1133 O O . TYR A 1 142 ? -9.468 -4.771 4.196 1.00 94.94 142 TYR A O 1
ATOM 1141 N N . SER A 1 143 ? -11.328 -5.989 4.525 1.00 96.56 143 SER A N 1
ATOM 1142 C CA . SER A 1 143 ? -11.361 -6.551 3.175 1.00 96.56 143 SER A CA 1
ATOM 1143 C C . SER A 1 143 ? -11.446 -5.457 2.107 1.00 96.56 143 SER A C 1
ATOM 1145 O O . SER A 1 143 ? -10.684 -5.491 1.143 1.00 96.56 143 SER A O 1
ATOM 1147 N N . TRP A 1 144 ? -12.297 -4.446 2.309 1.00 96.56 144 TRP A N 1
ATOM 1148 C CA . TRP A 1 144 ? -12.393 -3.295 1.408 1.00 96.56 144 TRP A CA 1
ATOM 1149 C C . TRP A 1 144 ? -11.083 -2.516 1.311 1.00 96.56 144 TRP A C 1
ATOM 1151 O O . TRP A 1 144 ? -10.600 -2.279 0.207 1.00 96.56 144 TRP A O 1
ATOM 1161 N N . LEU A 1 145 ? -10.492 -2.143 2.450 1.00 95.62 145 LEU A N 1
ATOM 1162 C CA . LEU A 1 145 ? -9.225 -1.409 2.486 1.00 95.62 145 LEU A CA 1
ATOM 1163 C C . LEU A 1 145 ? -8.099 -2.214 1.831 1.00 95.62 145 LEU A C 1
ATOM 1165 O O . LEU A 1 145 ? -7.332 -1.672 1.037 1.00 95.62 145 LEU A O 1
ATOM 1169 N N . PHE A 1 146 ? -8.021 -3.510 2.137 1.00 96.31 146 PHE A N 1
ATOM 1170 C CA . PHE A 1 146 ? -7.026 -4.426 1.595 1.00 96.31 146 PHE A CA 1
ATOM 1171 C C . PHE A 1 146 ? -7.130 -4.543 0.079 1.00 96.31 146 PHE A C 1
ATOM 1173 O O . PHE A 1 146 ? -6.153 -4.273 -0.613 1.00 96.31 146 PHE A O 1
ATOM 1180 N N . TRP A 1 147 ? -8.300 -4.906 -0.450 1.00 97.19 147 TRP A N 1
ATOM 1181 C CA . TRP A 1 147 ? -8.465 -5.111 -1.887 1.00 97.19 147 TRP A CA 1
ATOM 1182 C C . TRP A 1 147 ? -8.347 -3.815 -2.677 1.00 97.19 147 TRP A C 1
ATOM 1184 O O . TRP A 1 147 ? -7.742 -3.827 -3.744 1.00 97.19 147 TRP A O 1
ATOM 1194 N N . LEU A 1 148 ? -8.850 -2.695 -2.148 1.00 95.88 148 LEU A N 1
ATOM 1195 C CA . LEU A 1 148 ? -8.677 -1.390 -2.783 1.00 95.88 148 LEU A CA 1
ATOM 1196 C C . LEU A 1 148 ? -7.191 -1.038 -2.914 1.00 95.88 148 LEU A C 1
ATOM 1198 O O . LEU A 1 148 ? -6.743 -0.626 -3.983 1.00 95.88 148 LEU A O 1
ATOM 1202 N N . ALA A 1 149 ? -6.418 -1.233 -1.845 1.00 95.44 149 ALA A N 1
ATOM 1203 C CA . ALA A 1 149 ? -4.991 -0.958 -1.870 1.00 95.44 149 ALA A CA 1
ATOM 1204 C C . ALA A 1 149 ? -4.248 -1.954 -2.786 1.00 95.44 149 ALA A C 1
ATOM 1206 O O . ALA A 1 149 ? -3.512 -1.560 -3.681 1.00 95.44 149 ALA A O 1
ATOM 1207 N N . VAL A 1 150 ? -4.505 -3.254 -2.671 1.00 96.38 150 VAL A N 1
ATOM 1208 C CA . VAL A 1 150 ? -3.864 -4.264 -3.529 1.00 96.38 150 VAL A CA 1
ATOM 1209 C C . VAL A 1 150 ? -4.182 -4.064 -5.015 1.00 96.38 150 VAL A C 1
ATOM 1211 O O . VAL A 1 150 ? -3.297 -4.267 -5.840 1.00 96.38 150 VAL A O 1
ATOM 1214 N N . ALA A 1 151 ? -5.397 -3.641 -5.374 1.00 96.69 151 ALA A N 1
ATOM 1215 C CA . ALA A 1 151 ? -5.807 -3.457 -6.766 1.00 96.69 151 ALA A CA 1
ATOM 1216 C C . ALA A 1 151 ? -5.206 -2.205 -7.429 1.00 96.69 151 ALA A C 1
ATOM 1218 O O . ALA A 1 151 ? -4.930 -2.224 -8.628 1.00 96.69 151 ALA A O 1
ATOM 1219 N N . MET A 1 152 ? -4.974 -1.128 -6.672 1.00 94.50 152 MET A N 1
ATOM 1220 C CA . MET A 1 152 ? -4.467 0.150 -7.199 1.00 94.50 152 MET A CA 1
ATOM 1221 C C . MET A 1 152 ? -3.204 0.050 -8.075 1.00 94.50 152 MET A C 1
ATOM 1223 O O . MET A 1 152 ? -3.219 0.606 -9.176 1.00 94.50 152 MET A O 1
ATOM 1227 N N . PRO A 1 153 ? -2.119 -0.644 -7.679 1.00 94.00 153 PRO A N 1
ATOM 1228 C CA . PRO A 1 153 ? -0.938 -0.748 -8.535 1.00 94.00 153 PRO A CA 1
ATOM 1229 C C . PRO A 1 153 ? -1.216 -1.481 -9.855 1.00 94.00 153 PRO A C 1
ATOM 1231 O O . PRO A 1 153 ? -0.627 -1.132 -10.874 1.00 94.00 153 PRO A O 1
ATOM 1234 N N . PHE A 1 154 ? -2.150 -2.437 -9.883 1.00 95.56 154 PHE A N 1
ATOM 1235 C CA . PHE A 1 154 ? -2.572 -3.093 -11.126 1.00 95.56 154 PHE A CA 1
ATOM 1236 C C . PHE A 1 154 ? -3.464 -2.195 -11.981 1.00 95.56 154 PHE A C 1
ATOM 1238 O O . PHE A 1 154 ? -3.342 -2.210 -13.202 1.00 95.56 154 PHE A O 1
ATOM 1245 N N . ALA A 1 155 ? -4.324 -1.384 -11.359 1.00 94.50 155 ALA A N 1
ATOM 1246 C CA . ALA A 1 155 ? -5.147 -0.410 -12.070 1.00 94.50 155 ALA A CA 1
ATOM 1247 C C . ALA A 1 155 ? -4.284 0.596 -12.847 1.00 94.50 155 ALA A C 1
ATOM 1249 O O . ALA A 1 155 ? -4.627 0.952 -13.970 1.00 94.50 155 ALA A O 1
ATOM 1250 N N . PHE A 1 156 ? -3.130 0.990 -12.299 1.00 88.31 156 PHE A N 1
ATOM 1251 C CA . PHE A 1 156 ? -2.160 1.823 -13.013 1.00 88.31 156 PHE A CA 1
ATOM 1252 C C . PHE A 1 156 ? -1.594 1.131 -14.264 1.00 88.31 156 PHE A C 1
ATOM 1254 O O . PHE A 1 156 ? -1.520 1.741 -15.328 1.00 88.31 156 PHE A O 1
ATOM 1261 N N . VAL A 1 157 ? -1.242 -0.155 -14.163 1.00 89.94 157 VAL A N 1
ATOM 1262 C CA . VAL A 1 157 ? -0.774 -0.939 -15.321 1.00 89.94 157 VAL A CA 1
ATOM 1263 C C . VAL A 1 157 ? -1.883 -1.102 -16.362 1.00 89.94 157 VAL A C 1
ATOM 1265 O O . VAL A 1 157 ? -1.634 -0.953 -17.554 1.00 89.94 157 VAL A O 1
ATOM 1268 N N . ALA A 1 158 ? -3.115 -1.364 -15.922 1.00 90.75 158 ALA A N 1
ATOM 1269 C CA . ALA A 1 158 ? -4.271 -1.476 -16.804 1.00 90.75 158 ALA A CA 1
ATOM 1270 C C . ALA A 1 158 ? -4.575 -0.152 -17.520 1.00 90.75 158 ALA A C 1
ATOM 1272 O O . ALA A 1 158 ? -4.854 -0.160 -18.713 1.00 90.75 158 ALA A O 1
ATOM 1273 N N . TYR A 1 159 ? -4.471 0.980 -16.820 1.00 89.25 159 TYR A N 1
ATOM 1274 C CA . TYR A 1 159 ? -4.604 2.303 -17.426 1.00 89.25 159 TYR A CA 1
ATOM 1275 C C . TYR A 1 159 ? -3.588 2.502 -18.554 1.00 89.25 159 TYR A C 1
ATOM 1277 O O . TYR A 1 159 ? -3.976 2.887 -19.649 1.00 89.25 159 TYR A O 1
ATOM 1285 N N . LEU A 1 160 ? -2.319 2.155 -18.315 1.00 81.62 160 LEU A N 1
ATOM 1286 C CA . LEU A 1 160 ? -1.257 2.260 -19.319 1.00 81.62 160 LEU A CA 1
ATOM 1287 C C . LEU A 1 160 ? -1.474 1.345 -20.535 1.00 81.62 160 LEU A C 1
ATOM 1289 O O . LEU A 1 160 ? -1.033 1.669 -21.629 1.00 81.62 160 LEU A O 1
ATOM 1293 N N . LEU A 1 161 ? -2.140 0.203 -20.359 1.00 84.25 161 LEU A N 1
ATOM 1294 C CA . LEU A 1 161 ? -2.516 -0.681 -21.467 1.00 84.25 161 LEU A CA 1
ATOM 1295 C C . LEU A 1 161 ? -3.665 -0.130 -22.322 1.00 84.25 161 LEU A C 1
ATOM 1297 O O . LEU A 1 161 ? -3.794 -0.515 -23.481 1.00 84.25 161 LEU A O 1
ATOM 1301 N N . LEU A 1 162 ? -4.532 0.692 -21.730 1.00 86.50 162 LEU A N 1
ATOM 1302 C CA . LEU A 1 162 ? -5.738 1.218 -22.370 1.00 86.50 162 LEU A CA 1
ATOM 1303 C C . LEU A 1 162 ? -5.545 2.616 -22.972 1.00 86.50 162 LEU A C 1
ATOM 1305 O O . LEU A 1 162 ? -6.373 3.028 -23.784 1.00 86.50 162 LEU A O 1
ATOM 1309 N N . SER A 1 163 ? -4.511 3.345 -22.544 1.00 80.19 163 SER A N 1
ATOM 1310 C CA . SER A 1 163 ? -4.138 4.677 -23.039 1.00 80.19 163 SER A CA 1
ATOM 1311 C C . SER A 1 163 ? -3.249 4.603 -24.272 1.00 80.19 163 SER A C 1
ATOM 1313 O O . SER A 1 163 ? -3.509 5.372 -25.220 1.00 80.19 163 SER A O 1
#

Foldseek 3Di:
DVLVVLVVLLCCLVVVLVVVLVVVVVVVVPPDDDDDDPVPVVVVVVVVVCVLVVLLVVLLVVLLVLLVVLLVVLVVLLVVCCPPPVDCVVVVPCVCDPSVVSNSVSVSSNLSSVLSNVSCVLSVCCVVVVDPDNVVSSVVVSVVSSCVSSCVSNVVSVVVVVD

Secondary structure (DSSP, 8-state):
-HHHHHHHHHHHHHHHHHHHHHHHHHHHH-------S-HHHHHHHHHHHSHHHHHHHHHHHHHHHHHHHHHHHHHHHHHHHHHHTS-GGGTSSGGGSHHHHHHHHHHHHHHHHHHHHHHTHHHHHHHHH--SSHHHHHHHHHHHHHHHHHHHHHHHHHHHHH-

Sequence (163 aa):
MIALLLITLALLVLAGILPLSIYLLRSMQGREPERPEALDEEMTRAKATNEPFEWWEAGRRNFNRGLALAGVGAGMLYYGVLHFVVNANCFSDSRFGWLSFGFQFAAYLVYMGVANLTYNIGLILENVRQPEKLEVFRLRLYSWLFWLAVAMPFAFVAYLLLS

pLDDT: mean 78.77, std 14.75, range [47.59, 97.19]

Radius of gyration: 21.06 Å; chains: 1; bounding box: 47×21×72 Å